Protein AF-A0AAU3JJW8-F1 (afdb_monomer_lite)

Sequence (64 aa):
MGAALAVAGASIGAAIAVAYTGAAALAVMSERPELFGRAMVIVGLAEGIAIYGLVVAIILLGKT

Radius of gyration: 14.95 Å; chains: 1; bounding box: 32×18×40 Å

Foldseek 3Di:
DQLVCLLVVLVVQLVVQLVVLVVVLVVCCVVPVVCNVVSVVSSVVSCVSNVVSNVVSVVVVVVD

Structure (mmCIF, N/CA/C/O backbone):
data_AF-A0AAU3JJW8-F1
#
_entry.id   AF-A0AAU3JJW8-F1
#
loop_
_atom_site.group_PDB
_atom_site.id
_atom_site.type_symbol
_atom_site.label_atom_id
_atom_site.label_alt_id
_atom_site.label_comp_id
_atom_site.label_asym_id
_atom_site.lab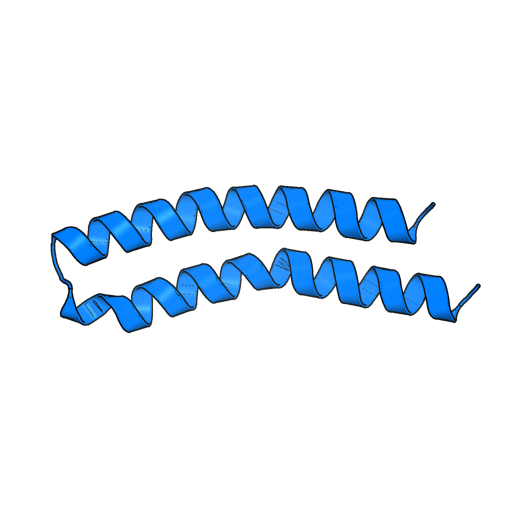el_entity_id
_atom_site.label_seq_id
_atom_site.pdbx_PDB_ins_code
_atom_site.Cartn_x
_atom_site.Cartn_y
_atom_site.Cartn_z
_atom_site.occupancy
_atom_site.B_iso_or_equiv
_atom_site.auth_seq_id
_atom_site.auth_comp_id
_atom_site.auth_asym_id
_atom_site.auth_atom_id
_atom_site.pdbx_PDB_model_num
ATOM 1 N N . MET A 1 1 ? 17.279 1.144 -15.331 1.00 84.25 1 MET A N 1
ATOM 2 C CA . MET A 1 1 ? 16.765 2.460 -14.872 1.00 84.25 1 MET A CA 1
ATOM 3 C C . MET A 1 1 ? 15.241 2.503 -14.790 1.00 84.25 1 MET A C 1
ATOM 5 O O . MET A 1 1 ? 14.744 2.799 -13.715 1.00 84.25 1 MET A O 1
ATOM 9 N N . GLY A 1 2 ? 14.496 2.151 -15.849 1.00 92.38 2 GLY A N 1
ATOM 10 C CA . GLY A 1 2 ? 13.020 2.181 -15.828 1.00 92.38 2 GLY A CA 1
ATOM 11 C C . GLY A 1 2 ? 12.372 1.365 -14.699 1.00 92.38 2 GLY A C 1
ATOM 12 O O . GLY A 1 2 ? 11.503 1.880 -14.009 1.00 92.38 2 GLY A O 1
ATOM 13 N N . ALA A 1 3 ? 12.856 0.144 -14.437 1.00 95.50 3 ALA A N 1
ATOM 14 C CA . ALA A 1 3 ? 12.358 -0.690 -13.336 1.00 95.50 3 ALA A CA 1
ATOM 15 C C . ALA A 1 3 ? 12.540 -0.033 -11.954 1.00 95.50 3 ALA A C 1
ATOM 17 O O . ALA A 1 3 ? 11.618 -0.026 -11.147 1.00 95.50 3 ALA A O 1
ATOM 18 N N . ALA A 1 4 ? 13.699 0.586 -11.701 1.00 95.88 4 ALA A N 1
ATOM 19 C CA . ALA A 1 4 ? 13.967 1.276 -10.439 1.00 95.88 4 ALA A CA 1
ATOM 20 C C . ALA A 1 4 ? 13.052 2.496 -10.245 1.00 95.88 4 ALA A C 1
ATOM 22 O O . ALA A 1 4 ? 12.536 2.704 -9.152 1.00 95.88 4 ALA A O 1
ATOM 23 N N . LEU A 1 5 ? 12.809 3.269 -11.310 1.00 96.62 5 LEU A N 1
ATOM 24 C CA . LEU A 1 5 ? 11.890 4.410 -11.273 1.00 96.62 5 LEU A CA 1
ATOM 25 C C . LEU A 1 5 ? 10.436 3.973 -11.049 1.00 96.62 5 LEU A C 1
ATOM 27 O O . LEU A 1 5 ? 9.728 4.617 -10.279 1.00 96.62 5 LEU A O 1
ATOM 31 N N . ALA A 1 6 ? 10.009 2.870 -11.675 1.00 96.25 6 ALA A N 1
ATOM 32 C CA . ALA A 1 6 ? 8.668 2.313 -11.497 1.00 96.25 6 ALA A CA 1
ATOM 33 C C . ALA A 1 6 ? 8.414 1.899 -10.040 1.00 96.25 6 ALA A C 1
ATOM 35 O O . ALA A 1 6 ? 7.398 2.289 -9.468 1.00 96.25 6 ALA A O 1
ATOM 36 N N . VAL A 1 7 ? 9.358 1.180 -9.419 1.00 97.25 7 VAL A N 1
ATOM 37 C CA . VAL A 1 7 ? 9.248 0.807 -7.999 1.00 97.25 7 VAL A CA 1
ATOM 38 C C . VAL A 1 7 ? 9.310 2.042 -7.108 1.00 97.25 7 VAL A C 1
ATOM 40 O O . VAL A 1 7 ? 8.432 2.224 -6.275 1.00 97.25 7 VAL A O 1
ATOM 43 N N . ALA A 1 8 ? 10.301 2.920 -7.285 1.00 97.69 8 ALA A N 1
ATOM 44 C CA . ALA A 1 8 ? 10.482 4.077 -6.408 1.00 97.69 8 ALA A CA 1
ATOM 45 C C . ALA A 1 8 ? 9.263 5.013 -6.415 1.00 97.69 8 ALA A C 1
ATOM 47 O O . ALA A 1 8 ? 8.777 5.397 -5.352 1.00 97.69 8 ALA A O 1
ATOM 48 N N . GLY A 1 9 ? 8.734 5.343 -7.598 1.00 97.75 9 GLY A N 1
ATOM 49 C CA . GLY A 1 9 ? 7.552 6.197 -7.719 1.00 97.75 9 GLY A CA 1
ATOM 50 C C . GLY A 1 9 ? 6.304 5.560 -7.104 1.00 97.75 9 GLY A C 1
ATOM 51 O O . GLY A 1 9 ? 5.591 6.212 -6.340 1.00 97.75 9 GLY A O 1
ATOM 52 N N . ALA A 1 10 ? 6.069 4.275 -7.381 1.00 97.62 10 ALA A N 1
ATOM 53 C CA . ALA A 1 10 ? 4.933 3.547 -6.827 1.00 97.62 10 ALA A CA 1
ATOM 54 C C . ALA A 1 10 ? 5.018 3.402 -5.301 1.00 97.62 10 ALA A C 1
ATOM 56 O O . ALA A 1 10 ? 4.021 3.622 -4.619 1.00 97.62 10 ALA A O 1
ATOM 57 N N . SER A 1 11 ? 6.200 3.105 -4.755 1.00 97.38 11 SER A N 1
ATOM 58 C CA . SER A 1 11 ? 6.410 2.984 -3.309 1.00 97.38 11 SER A CA 1
ATOM 59 C C . SER A 1 11 ? 6.191 4.305 -2.576 1.00 97.38 11 SER A C 1
ATOM 61 O O . SER A 1 11 ? 5.612 4.303 -1.494 1.00 97.38 11 SER A O 1
ATOM 63 N N . ILE A 1 12 ? 6.590 5.442 -3.159 1.00 98.00 12 ILE A N 1
ATOM 64 C CA . ILE A 1 12 ? 6.305 6.763 -2.574 1.00 98.00 12 ILE A CA 1
ATOM 65 C C . ILE A 1 12 ? 4.794 7.030 -2.569 1.00 98.00 12 ILE A C 1
ATOM 67 O O . ILE A 1 12 ? 4.245 7.434 -1.545 1.00 98.00 12 ILE A O 1
ATOM 71 N N . GLY A 1 13 ? 4.108 6.768 -3.685 1.00 97.19 13 GLY A N 1
ATOM 72 C CA . GLY A 1 13 ? 2.653 6.926 -3.769 1.00 97.19 13 GLY A CA 1
ATOM 73 C C . GLY A 1 13 ? 1.902 6.026 -2.782 1.00 97.19 13 GLY A C 1
ATOM 74 O O . GLY A 1 13 ? 0.994 6.489 -2.090 1.00 97.19 13 GLY A O 1
ATOM 75 N N . ALA A 1 14 ? 2.324 4.765 -2.665 1.00 97.69 14 ALA A N 1
ATOM 76 C CA . ALA A 1 14 ? 1.782 3.813 -1.703 1.00 97.69 14 ALA A CA 1
ATOM 77 C C . ALA A 1 14 ? 2.012 4.275 -0.262 1.00 97.69 14 ALA A C 1
ATOM 79 O O . ALA A 1 14 ? 1.066 4.301 0.516 1.00 97.69 14 ALA A O 1
ATOM 80 N N . ALA A 1 15 ? 3.223 4.722 0.084 1.00 97.62 15 ALA A N 1
ATOM 81 C CA . ALA A 1 15 ? 3.538 5.205 1.427 1.00 97.62 15 ALA A CA 1
ATOM 82 C C . ALA A 1 15 ? 2.635 6.375 1.848 1.00 97.62 15 ALA A C 1
ATOM 84 O O . ALA A 1 15 ? 2.148 6.402 2.977 1.00 97.62 15 ALA A O 1
ATOM 85 N N . ILE A 1 16 ? 2.358 7.311 0.935 1.00 97.88 16 ILE A N 1
ATOM 86 C CA . ILE A 1 16 ? 1.440 8.428 1.191 1.00 97.88 16 ILE A CA 1
ATOM 87 C C . ILE A 1 16 ? 0.015 7.904 1.419 1.00 97.88 16 ILE A C 1
ATOM 89 O O . ILE A 1 16 ? -0.624 8.259 2.410 1.00 97.88 16 ILE A O 1
ATOM 93 N N . ALA A 1 17 ? -0.485 7.031 0.542 1.00 97.25 17 ALA A N 1
ATOM 94 C CA . ALA A 1 17 ? -1.830 6.470 0.669 1.00 97.25 17 ALA A CA 1
ATOM 95 C C . ALA A 1 17 ? -2.005 5.644 1.960 1.00 97.25 17 ALA A C 1
ATOM 97 O O . ALA A 1 17 ? -3.019 5.766 2.655 1.00 97.25 17 ALA A O 1
ATOM 98 N N . VAL A 1 18 ? -1.001 4.841 2.314 1.00 97.44 18 VAL A N 1
ATOM 99 C CA . VAL A 1 18 ? -0.963 4.032 3.538 1.00 97.44 18 VAL A CA 1
ATOM 100 C C . VAL A 1 18 ? -0.870 4.917 4.779 1.00 97.44 18 VAL A C 1
ATOM 102 O O . VAL A 1 18 ? -1.555 4.638 5.758 1.00 97.44 18 VAL A O 1
ATOM 105 N N . ALA A 1 19 ? -0.115 6.019 4.750 1.00 97.31 19 ALA A N 1
ATOM 106 C CA . ALA A 1 19 ? -0.052 6.949 5.878 1.00 97.31 19 ALA A CA 1
ATOM 107 C C . ALA A 1 19 ? -1.435 7.534 6.215 1.00 97.31 19 ALA A C 1
ATOM 109 O O . ALA A 1 19 ? -1.837 7.548 7.380 1.00 97.31 19 ALA A O 1
ATOM 110 N N . TYR A 1 20 ? -2.197 7.956 5.201 1.00 96.94 20 TYR A N 1
ATOM 111 C CA . TYR A 1 20 ? -3.543 8.500 5.407 1.00 96.94 20 TYR A CA 1
ATOM 112 C C . TYR A 1 20 ? -4.557 7.433 5.827 1.00 96.94 20 TYR A C 1
ATOM 114 O O . TYR A 1 20 ? -5.295 7.621 6.796 1.00 96.94 20 TYR A O 1
ATOM 122 N N . THR A 1 21 ? -4.605 6.309 5.111 1.00 96.19 21 THR A N 1
ATOM 123 C CA . THR A 1 21 ? -5.568 5.235 5.40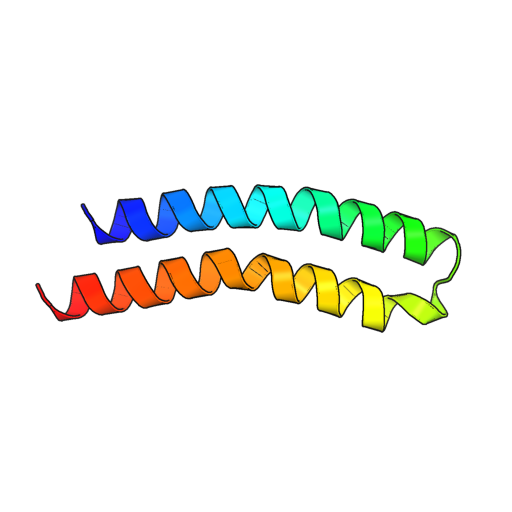7 1.00 96.19 21 THR A CA 1
ATOM 124 C C . THR A 1 21 ? -5.259 4.546 6.734 1.00 96.19 21 THR A C 1
ATOM 126 O O . THR A 1 21 ? -6.180 4.230 7.482 1.00 96.19 21 THR A O 1
ATOM 129 N N . GLY A 1 22 ? -3.980 4.374 7.070 1.00 95.69 22 GLY A N 1
ATOM 130 C CA . GLY A 1 22 ? -3.520 3.825 8.342 1.00 95.69 22 GLY A CA 1
ATOM 131 C C . GLY A 1 22 ? -3.871 4.727 9.521 1.00 95.69 22 GLY A C 1
ATOM 132 O O . GLY A 1 22 ? -4.407 4.243 10.515 1.00 95.69 22 GLY A O 1
ATOM 133 N N . ALA A 1 23 ? -3.667 6.043 9.396 1.00 96.19 23 ALA A N 1
ATOM 134 C CA . ALA A 1 23 ? -4.091 6.996 10.422 1.00 96.19 23 ALA A CA 1
ATOM 135 C C . ALA A 1 23 ? -5.611 6.940 10.664 1.00 96.19 23 ALA A C 1
ATOM 137 O O . ALA A 1 23 ? -6.054 6.897 11.813 1.00 96.19 23 ALA A O 1
ATOM 138 N N . ALA A 1 24 ? -6.410 6.861 9.595 1.00 95.31 24 ALA A N 1
ATOM 139 C CA . ALA A 1 24 ? -7.859 6.697 9.702 1.00 95.31 24 ALA A CA 1
ATOM 140 C C . ALA A 1 24 ? -8.250 5.354 10.345 1.00 95.31 24 ALA A C 1
ATOM 142 O O . ALA A 1 24 ? -9.148 5.309 11.184 1.00 95.31 24 ALA A O 1
ATOM 143 N N . ALA A 1 25 ? -7.559 4.264 10.000 1.00 95.69 25 ALA A N 1
ATOM 144 C CA . ALA A 1 25 ? -7.804 2.950 10.586 1.00 95.69 25 ALA A CA 1
ATOM 145 C C . ALA A 1 25 ? -7.505 2.920 12.092 1.00 95.69 25 ALA A C 1
ATOM 147 O O . ALA A 1 25 ? -8.290 2.358 12.858 1.00 95.69 25 ALA A O 1
ATOM 148 N N . LEU A 1 26 ? -6.420 3.567 12.528 1.00 95.38 26 LEU A N 1
ATOM 149 C CA . LEU A 1 26 ? -6.084 3.711 13.947 1.00 95.38 26 LEU A CA 1
ATOM 150 C C . LEU A 1 26 ? -7.129 4.544 14.700 1.00 95.38 26 LEU A C 1
ATOM 152 O O . LEU A 1 26 ? -7.529 4.161 15.798 1.00 95.38 26 LEU A O 1
ATOM 156 N N . ALA A 1 27 ? -7.611 5.637 14.100 1.00 94.56 27 ALA A N 1
ATOM 157 C CA . ALA A 1 27 ? -8.677 6.449 14.684 1.00 94.56 27 ALA A CA 1
ATOM 158 C C . ALA A 1 27 ? -9.966 5.631 14.875 1.00 94.56 27 ALA A C 1
ATOM 160 O O . ALA A 1 27 ? -10.525 5.603 15.970 1.00 94.56 27 ALA A O 1
ATOM 161 N N . VAL A 1 28 ? -10.384 4.882 13.848 1.00 94.44 28 VAL A N 1
ATOM 162 C CA . VAL A 1 28 ? -11.566 4.008 13.924 1.00 94.44 28 VAL A CA 1
ATOM 163 C C . VAL A 1 28 ? -11.378 2.907 14.964 1.00 94.44 28 VAL A C 1
ATOM 165 O O . VAL A 1 28 ? -12.316 2.608 15.692 1.00 94.44 28 VAL A O 1
ATOM 168 N N . MET A 1 29 ? -10.184 2.327 15.084 1.00 93.19 29 MET A N 1
ATOM 169 C CA . MET A 1 29 ? -9.901 1.306 16.096 1.00 93.19 29 MET A CA 1
ATOM 170 C C . MET A 1 29 ? -10.018 1.848 17.529 1.00 93.19 29 MET A C 1
ATOM 172 O O . MET A 1 29 ? -10.406 1.098 18.422 1.00 93.19 29 MET A O 1
ATOM 176 N N . SER A 1 30 ? -9.721 3.135 17.746 1.00 93.06 30 SER A N 1
ATOM 177 C CA . SER A 1 30 ? -9.876 3.776 19.057 1.00 93.06 30 SER A CA 1
ATOM 178 C C . SER A 1 30 ? -11.340 3.955 19.471 1.00 93.06 30 SER A C 1
ATOM 180 O O . SER A 1 30 ? -11.618 3.980 20.667 1.00 93.06 30 SER A O 1
ATOM 182 N N . GLU A 1 31 ? -12.263 4.113 18.518 1.00 94.94 31 GLU A N 1
ATOM 183 C CA . GLU A 1 31 ? -13.687 4.355 18.804 1.00 94.94 31 GLU A CA 1
ATOM 184 C C . GLU A 1 31 ? -14.561 3.105 18.625 1.00 94.94 31 GLU A C 1
ATOM 186 O O . GLU A 1 31 ? -15.532 2.915 19.354 1.00 94.94 31 GLU A O 1
ATOM 191 N N . ARG A 1 32 ? -14.249 2.274 17.625 1.00 95.38 32 ARG A N 1
ATOM 192 C CA . ARG A 1 32 ? -15.029 1.109 17.175 1.00 95.38 32 ARG A CA 1
ATOM 193 C C . ARG A 1 32 ? -14.098 -0.050 16.795 1.00 95.38 32 ARG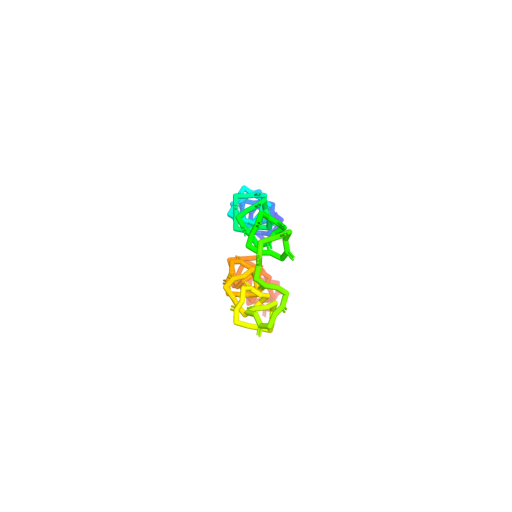 A C 1
ATOM 195 O O . ARG A 1 32 ? -13.895 -0.313 15.601 1.00 95.38 32 ARG A O 1
ATOM 202 N N . PRO A 1 33 ? -13.516 -0.758 17.778 1.00 92.69 33 PRO A N 1
ATOM 203 C CA . PRO A 1 33 ? -12.571 -1.847 17.528 1.00 92.69 33 PRO A CA 1
ATOM 204 C C . PRO A 1 33 ? -13.167 -2.990 16.690 1.00 92.69 33 PRO A C 1
ATOM 206 O O . PRO A 1 33 ? -12.448 -3.643 15.934 1.00 92.69 33 PRO A O 1
ATOM 209 N N . GLU A 1 34 ? -14.483 -3.198 16.732 1.00 95.69 34 GLU A N 1
ATOM 210 C CA . GLU A 1 34 ? -15.198 -4.175 15.906 1.00 95.69 34 GLU A CA 1
ATOM 211 C C . GLU A 1 34 ? -15.085 -3.905 14.392 1.00 95.69 34 GLU A C 1
ATOM 213 O O . GLU A 1 34 ? -15.270 -4.813 13.580 1.00 95.69 34 GLU A O 1
ATOM 218 N N . LEU A 1 35 ? -14.741 -2.674 13.992 1.00 94.69 35 LEU A N 1
ATOM 219 C CA . LEU A 1 35 ? -14.540 -2.294 12.592 1.00 94.69 35 LEU A CA 1
ATOM 220 C C . LEU A 1 35 ? -13.092 -2.471 12.112 1.00 94.69 35 LEU A C 1
ATOM 222 O O . LEU A 1 35 ? -12.830 -2.262 10.923 1.00 94.69 35 LEU A O 1
ATOM 226 N N . PHE A 1 36 ? -12.170 -2.898 12.982 1.00 90.31 36 PHE A N 1
ATOM 227 C CA . PHE A 1 36 ? -10.742 -3.033 12.670 1.00 90.31 36 PHE A CA 1
ATOM 228 C C . PHE A 1 36 ? -10.483 -3.826 11.383 1.00 90.31 36 PHE A C 1
ATOM 230 O O . PHE A 1 36 ? -9.746 -3.370 10.512 1.00 90.31 36 PHE A O 1
ATOM 237 N N . GLY A 1 37 ? -11.145 -4.975 11.212 1.00 93.31 37 GLY A N 1
ATOM 238 C CA . GLY A 1 37 ? -10.963 -5.814 10.025 1.00 93.31 37 GLY A CA 1
ATOM 239 C C . GLY A 1 37 ? -11.325 -5.095 8.721 1.00 93.31 37 GLY A C 1
ATOM 240 O O . GLY A 1 37 ? -10.586 -5.181 7.745 1.00 93.31 37 GLY A O 1
ATOM 24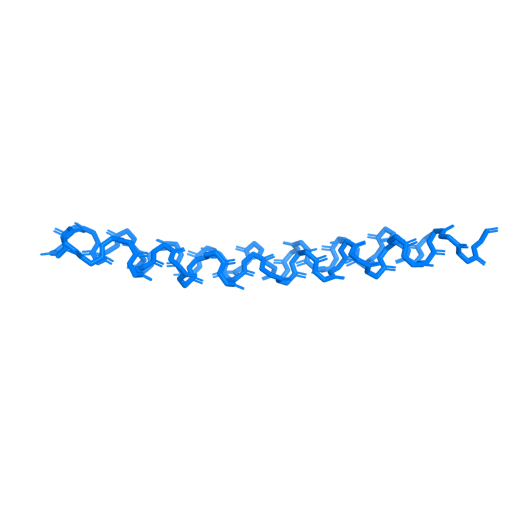1 N N . ARG A 1 38 ? -12.420 -4.320 8.706 1.00 94.69 38 ARG A N 1
ATOM 242 C CA . ARG A 1 38 ? -12.806 -3.518 7.530 1.00 94.69 38 ARG A CA 1
ATOM 243 C C . ARG A 1 38 ? -11.838 -2.366 7.289 1.00 94.69 38 ARG A C 1
ATOM 245 O O . ARG A 1 38 ? -11.495 -2.107 6.140 1.00 94.69 38 ARG A O 1
ATOM 252 N N . ALA A 1 39 ? -11.388 -1.700 8.350 1.00 94.56 39 ALA A N 1
ATOM 253 C CA . ALA A 1 39 ? -10.420 -0.615 8.242 1.00 94.56 39 ALA A CA 1
ATOM 254 C C . ALA A 1 39 ? -9.081 -1.110 7.664 1.00 94.56 39 ALA A C 1
ATOM 256 O O . ALA A 1 39 ? -8.550 -0.502 6.736 1.00 94.56 39 ALA A O 1
ATOM 257 N N . MET A 1 40 ? -8.593 -2.266 8.123 1.00 94.62 40 MET A N 1
ATOM 258 C CA . MET A 1 40 ? -7.365 -2.884 7.612 1.00 94.62 40 MET A CA 1
ATOM 259 C C . MET A 1 40 ? -7.462 -3.310 6.145 1.00 94.62 40 MET A C 1
ATOM 261 O O . MET A 1 40 ? -6.463 -3.234 5.434 1.00 94.62 40 MET A O 1
ATOM 265 N N . VAL A 1 41 ? -8.645 -3.697 5.654 1.00 95.25 41 VAL A N 1
ATOM 266 C CA . VAL A 1 41 ? -8.840 -3.966 4.217 1.00 95.25 41 VAL A CA 1
ATOM 267 C C . VAL A 1 41 ? -8.577 -2.710 3.386 1.00 95.25 41 VAL A C 1
ATOM 269 O O . VAL A 1 41 ? -7.916 -2.800 2.357 1.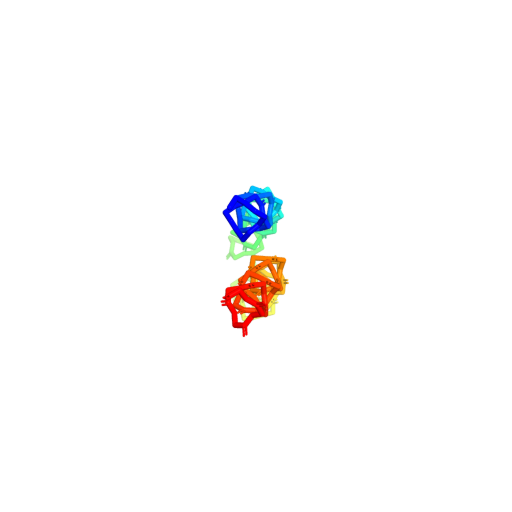00 95.25 41 VAL A O 1
ATOM 272 N N . ILE A 1 42 ? -9.024 -1.532 3.832 1.00 95.06 42 ILE A N 1
ATOM 273 C CA . ILE A 1 42 ? -8.781 -0.273 3.108 1.00 95.06 42 ILE A CA 1
ATOM 274 C C . ILE A 1 42 ? -7.290 0.080 3.085 1.00 95.06 42 ILE A C 1
ATOM 276 O O . ILE A 1 42 ? -6.775 0.475 2.039 1.00 95.06 42 ILE A O 1
ATOM 280 N N . VAL A 1 43 ? -6.583 -0.121 4.201 1.00 95.31 43 VAL A N 1
ATOM 281 C CA . VAL A 1 43 ? -5.122 0.059 4.260 1.00 95.31 43 VAL A CA 1
ATOM 282 C C . VAL A 1 43 ? -4.417 -0.912 3.307 1.00 95.31 43 VAL A C 1
ATOM 284 O O . VAL A 1 43 ? -3.547 -0.507 2.540 1.00 95.31 43 VAL A O 1
ATOM 287 N N . GLY A 1 44 ? -4.838 -2.179 3.281 1.00 94.75 44 GLY A N 1
ATOM 288 C CA . GLY A 1 44 ? -4.305 -3.180 2.354 1.00 94.75 44 GLY A CA 1
ATOM 289 C C . GLY A 1 44 ? -4.587 -2.867 0.879 1.00 94.75 44 GLY A C 1
ATOM 290 O O . GLY A 1 44 ? -3.761 -3.161 0.020 1.00 94.75 44 GLY A O 1
ATOM 291 N N . LEU A 1 45 ? -5.712 -2.223 0.558 1.00 95.38 45 LEU A N 1
ATOM 292 C CA . LEU A 1 45 ? -5.984 -1.754 -0.805 1.00 95.38 45 LEU A CA 1
ATOM 293 C C . LEU A 1 45 ? -5.047 -0.606 -1.218 1.00 95.38 45 LEU A C 1
ATOM 295 O O . LEU A 1 45 ? -4.679 -0.525 -2.391 1.00 95.38 45 LEU A O 1
ATOM 299 N N . ALA A 1 46 ? -4.618 0.244 -0.279 1.00 95.31 46 ALA A N 1
ATOM 300 C CA . ALA A 1 46 ? -3.654 1.314 -0.548 1.00 95.31 46 ALA A CA 1
ATOM 301 C C . ALA A 1 46 ? -2.254 0.778 -0.918 1.00 95.31 46 ALA A C 1
ATOM 303 O O . ALA A 1 46 ? -1.606 1.319 -1.817 1.00 95.31 46 ALA A O 1
ATOM 304 N N . GLU A 1 47 ? -1.822 -0.331 -0.307 1.00 95.56 47 GLU A N 1
ATOM 305 C CA . GLU A 1 47 ? -0.584 -1.056 -0.660 1.00 95.56 47 GLU A CA 1
ATOM 306 C C . GLU A 1 47 ? -0.572 -1.551 -2.119 1.00 95.56 47 GLU A C 1
ATOM 308 O O . GLU A 1 47 ? 0.493 -1.717 -2.720 1.00 95.56 47 GLU A O 1
ATOM 313 N N . GLY A 1 48 ? -1.748 -1.725 -2.735 1.00 95.62 48 GLY A N 1
ATOM 314 C CA . GLY A 1 48 ? -1.878 -2.150 -4.130 1.00 95.62 48 GLY A CA 1
ATOM 315 C C . GLY A 1 48 ? -1.086 -1.282 -5.114 1.00 95.62 48 GLY A C 1
ATOM 316 O O . GLY A 1 48 ? -0.591 -1.794 -6.119 1.00 95.62 48 GLY A O 1
ATOM 317 N N . ILE A 1 49 ? -0.886 0.004 -4.804 1.00 95.50 49 ILE A N 1
ATOM 318 C CA . ILE A 1 49 ? -0.081 0.928 -5.617 1.00 95.50 49 ILE A CA 1
ATOM 319 C C . ILE A 1 49 ? 1.365 0.416 -5.751 1.00 95.50 49 ILE A C 1
ATOM 321 O O . ILE A 1 49 ? 1.892 0.349 -6.864 1.00 95.50 49 ILE A O 1
ATOM 325 N N . ALA A 1 50 ? 1.990 -0.001 -4.645 1.00 96.81 50 ALA A N 1
ATOM 326 C CA . ALA A 1 50 ? 3.355 -0.528 -4.646 1.00 96.81 50 ALA A CA 1
ATOM 327 C C . ALA A 1 50 ? 3.437 -1.877 -5.372 1.00 96.81 50 ALA A C 1
ATOM 329 O O . ALA A 1 50 ? 4.373 -2.107 -6.143 1.00 96.81 50 ALA A O 1
ATOM 330 N N . ILE A 1 51 ? 2.431 -2.739 -5.188 1.00 96.50 51 ILE A N 1
ATOM 331 C CA . ILE A 1 51 ? 2.353 -4.045 -5.858 1.00 96.50 51 ILE A CA 1
ATOM 332 C C . ILE A 1 51 ? 2.337 -3.864 -7.380 1.00 96.50 51 ILE A C 1
ATOM 334 O O . ILE A 1 51 ? 3.111 -4.516 -8.080 1.00 96.50 51 ILE A O 1
ATOM 338 N N . TYR A 1 52 ? 1.528 -2.942 -7.910 1.00 95.88 52 TYR A N 1
ATOM 339 C CA . TYR A 1 52 ? 1.520 -2.672 -9.351 1.00 95.88 52 TYR A CA 1
ATOM 340 C C . TYR A 1 52 ? 2.849 -2.094 -9.853 1.00 95.88 52 TYR A C 1
ATOM 342 O O . TYR A 1 52 ? 3.308 -2.481 -10.929 1.00 95.88 52 TYR A O 1
ATOM 350 N N . GLY A 1 53 ? 3.510 -1.234 -9.072 1.00 96.38 53 GLY A N 1
ATOM 351 C CA . GLY A 1 53 ? 4.860 -0.755 -9.390 1.00 96.38 53 GLY A CA 1
ATOM 352 C C . GLY A 1 53 ? 5.885 -1.884 -9.501 1.00 96.38 53 GLY A C 1
ATOM 353 O O . GLY A 1 53 ? 6.687 -1.906 -10.438 1.00 96.38 53 GLY A O 1
ATOM 354 N N . LEU A 1 54 ? 5.814 -2.861 -8.593 1.00 96.69 54 LEU A N 1
ATOM 355 C C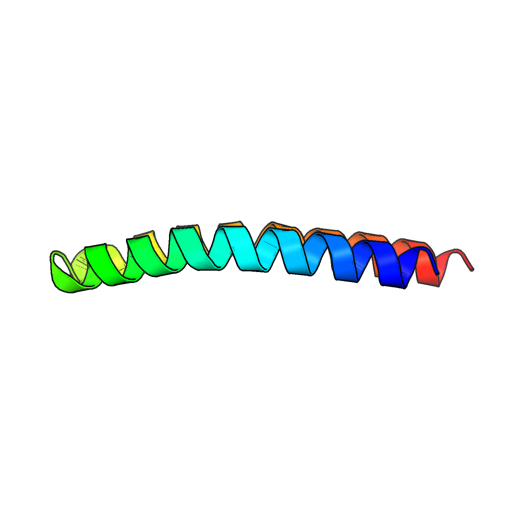A . LEU A 1 54 ? 6.646 -4.062 -8.632 1.00 96.69 54 LEU A CA 1
ATOM 356 C C . LEU A 1 54 ? 6.324 -4.945 -9.845 1.00 96.69 54 LEU A C 1
ATOM 358 O O . LEU A 1 54 ? 7.245 -5.394 -10.525 1.00 96.69 54 LEU A O 1
ATOM 362 N N . VAL A 1 55 ? 5.043 -5.157 -10.162 1.00 97.00 55 VAL A N 1
ATOM 363 C CA . VAL A 1 55 ? 4.619 -5.919 -11.352 1.00 97.00 55 VAL A CA 1
ATOM 364 C C . VAL A 1 55 ? 5.192 -5.295 -12.625 1.00 97.00 55 VAL A C 1
ATOM 366 O O . VAL A 1 55 ? 5.793 -5.995 -13.442 1.00 97.00 55 VAL A O 1
ATOM 369 N N . VAL A 1 56 ? 5.080 -3.973 -12.776 1.00 96.31 56 VAL A N 1
ATOM 370 C CA . VAL A 1 56 ? 5.653 -3.249 -13.921 1.00 96.31 56 VAL A CA 1
ATOM 371 C C . VAL A 1 56 ? 7.174 -3.391 -13.953 1.00 96.31 56 VAL A C 1
ATOM 373 O O . VAL A 1 56 ? 7.744 -3.633 -15.016 1.00 96.31 56 VAL A O 1
ATOM 376 N N . ALA A 1 57 ? 7.845 -3.294 -12.806 1.00 96.69 57 ALA A N 1
ATOM 377 C CA . ALA A 1 57 ? 9.290 -3.463 -12.730 1.00 96.69 57 ALA A CA 1
ATOM 378 C C . ALA A 1 57 ? 9.750 -4.868 -13.151 1.00 96.69 57 ALA A C 1
ATOM 380 O O . ALA A 1 57 ? 10.718 -4.977 -13.902 1.00 96.69 57 ALA A O 1
ATOM 381 N N . ILE A 1 58 ? 9.037 -5.923 -12.742 1.00 96.44 58 ILE A N 1
ATOM 382 C CA . ILE A 1 58 ? 9.318 -7.307 -13.158 1.00 96.44 58 ILE A CA 1
ATOM 383 C C . ILE A 1 58 ? 9.142 -7.459 -14.673 1.00 96.44 58 ILE A C 1
ATOM 385 O O . ILE A 1 58 ? 10.014 -8.021 -15.335 1.00 96.44 58 ILE A O 1
ATOM 389 N N . ILE A 1 59 ? 8.063 -6.910 -15.242 1.00 96.56 59 ILE A N 1
ATOM 390 C CA . ILE A 1 59 ? 7.830 -6.931 -16.695 1.00 96.56 59 ILE A CA 1
ATOM 391 C C . ILE A 1 59 ? 8.961 -6.210 -17.443 1.00 96.56 59 ILE A C 1
ATOM 393 O O . ILE A 1 59 ? 9.407 -6.684 -18.486 1.00 96.56 59 ILE A O 1
ATOM 397 N N . LEU A 1 60 ? 9.439 -5.076 -16.920 1.00 95.50 60 LEU A N 1
ATOM 398 C CA . LEU A 1 60 ? 10.544 -4.326 -17.522 1.00 95.50 60 LEU A CA 1
ATOM 399 C C . LEU A 1 60 ? 11.866 -5.098 -17.467 1.00 95.50 60 LEU A C 1
ATOM 401 O O . LEU A 1 60 ? 12.595 -5.084 -18.453 1.00 95.50 60 LEU A O 1
ATOM 405 N N . LEU A 1 61 ? 12.155 -5.772 -16.351 1.00 94.00 61 LEU A N 1
ATOM 406 C CA . LEU A 1 61 ? 13.361 -6.589 -16.188 1.00 94.00 61 LEU A CA 1
ATOM 407 C C . LEU A 1 61 ? 13.339 -7.851 -17.058 1.00 94.00 61 LEU A C 1
ATOM 409 O O . LEU A 1 61 ? 14.379 -8.249 -17.559 1.00 94.00 61 LEU A O 1
ATOM 413 N N . GLY A 1 62 ? 12.173 -8.467 -17.266 1.00 88.75 62 GLY A N 1
ATOM 414 C CA . GLY A 1 62 ? 12.034 -9.641 -18.136 1.00 88.75 62 GLY A CA 1
ATOM 415 C C . GLY A 1 62 ? 12.076 -9.332 -19.639 1.00 88.75 62 GLY A C 1
ATOM 416 O O . GLY A 1 62 ? 12.111 -10.255 -20.448 1.00 88.75 62 GLY A O 1
ATOM 417 N N . LYS A 1 63 ? 12.037 -8.050 -20.027 1.00 74.69 63 LYS A N 1
ATOM 418 C CA . LYS A 1 63 ? 12.105 -7.583 -21.427 1.00 74.69 63 LYS A CA 1
ATOM 419 C C . LYS A 1 63 ? 13.490 -7.079 -21.842 1.00 74.69 63 LYS A C 1
ATOM 421 O O . LYS A 1 63 ? 13.656 -6.728 -23.011 1.00 74.69 63 LYS A O 1
ATOM 426 N N . THR A 1 64 ? 14.425 -6.992 -20.901 1.00 58.88 64 THR A N 1
ATOM 427 C CA . THR A 1 64 ? 15.833 -6.613 -21.100 1.00 58.88 64 THR A CA 1
ATOM 428 C C . THR A 1 64 ? 16.724 -7.826 -20.963 1.00 58.88 64 THR A C 1
ATOM 430 O O . THR A 1 64 ? 17.642 -7.955 -21.797 1.00 58.88 64 THR A O 1
#

pLDDT: mean 94.55, std 5.63, range [58.88, 98.0]

Secondary structure (DSSP, 8-state):
-HHHHHHHHHHHHHHHHHHHHHHHHHHHHHH-GGGHHHHHHHHHHHHHHHHHHHHHHHHHHTT-